Protein AF-A0AAE3ZYB0-F1 (afdb_monomer_lite)

Radius of gyration: 20.38 Å; chains: 1; bounding box: 32×30×81 Å

Structure (mmCIF, N/CA/C/O backbone):
data_AF-A0AAE3ZYB0-F1
#
_entry.id   AF-A0AAE3ZYB0-F1
#
loop_
_atom_site.group_PDB
_atom_site.id
_atom_site.type_symbol
_atom_site.label_atom_id
_atom_site.label_alt_id
_atom_site.label_comp_id
_atom_site.label_asym_id
_atom_site.label_entity_id
_atom_site.label_seq_id
_atom_site.pdbx_PDB_ins_code
_atom_site.Cartn_x
_atom_site.Cartn_y
_atom_site.Cartn_z
_atom_site.occupancy
_atom_site.B_iso_or_equiv
_atom_site.auth_seq_id
_atom_site.auth_comp_id
_atom_site.auth_asym_id
_atom_site.auth_atom_id
_atom_site.pdbx_PDB_model_num
ATOM 1 N N . MET A 1 1 ? -18.846 2.307 -0.207 1.00 56.22 1 MET A N 1
ATOM 2 C CA . MET A 1 1 ? -17.375 2.375 -0.174 1.00 56.22 1 MET A CA 1
ATOM 3 C C . MET A 1 1 ? -16.937 0.960 0.114 1.00 56.22 1 MET A C 1
ATOM 5 O O . MET A 1 1 ? -17.415 0.414 1.103 1.00 56.22 1 MET A O 1
ATOM 9 N N . GLU A 1 2 ? -16.233 0.323 -0.815 1.00 65.38 2 GLU A N 1
ATOM 10 C CA . GLU A 1 2 ? -15.793 -1.059 -0.598 1.00 65.38 2 GLU A CA 1
ATOM 11 C C . GLU A 1 2 ? -14.721 -1.067 0.500 1.00 65.38 2 GLU A C 1
ATOM 13 O O . GLU A 1 2 ? -13.979 -0.089 0.623 1.00 65.38 2 GLU A O 1
ATOM 18 N N . PRO A 1 3 ? -14.661 -2.096 1.356 1.00 72.75 3 PRO A N 1
ATOM 19 C CA . PRO A 1 3 ? -13.639 -2.160 2.389 1.00 72.75 3 PRO A CA 1
ATOM 20 C C . PRO A 1 3 ? -12.247 -2.288 1.756 1.00 72.75 3 PRO A C 1
ATOM 22 O O . PRO A 1 3 ? -12.049 -3.062 0.818 1.00 72.75 3 PRO A O 1
ATOM 25 N N . VAL A 1 4 ? -11.270 -1.553 2.294 1.00 84.19 4 VAL A N 1
ATOM 26 C CA . VAL A 1 4 ? -9.853 -1.785 1.987 1.00 84.19 4 VAL A CA 1
ATOM 27 C C . VAL A 1 4 ? -9.493 -3.145 2.571 1.00 84.19 4 VAL A C 1
ATOM 29 O O . VAL A 1 4 ? -9.581 -3.339 3.780 1.00 84.19 4 VAL A O 1
ATOM 32 N N . THR A 1 5 ? -9.136 -4.103 1.718 1.00 88.19 5 THR A N 1
ATOM 33 C CA . THR A 1 5 ? -8.758 -5.449 2.159 1.00 88.19 5 THR A CA 1
ATOM 34 C C . THR A 1 5 ? -7.278 -5.697 1.920 1.00 88.19 5 THR A C 1
ATOM 36 O O . THR A 1 5 ? -6.720 -5.271 0.907 1.00 88.19 5 THR A O 1
ATOM 39 N N . SER A 1 6 ? -6.667 -6.459 2.825 1.00 86.25 6 SER A N 1
ATOM 40 C CA . SER A 1 6 ? -5.290 -6.947 2.705 1.00 86.25 6 SER A CA 1
ATOM 41 C C . SER A 1 6 ? -5.052 -7.661 1.365 1.00 86.25 6 SER A C 1
ATOM 43 O O . SER A 1 6 ? -4.068 -7.392 0.681 1.00 86.25 6 SER A O 1
ATOM 45 N N . ALA A 1 7 ? -6.017 -8.459 0.897 1.00 85.62 7 ALA A N 1
ATOM 46 C CA . ALA A 1 7 ? -5.934 -9.125 -0.403 1.00 85.62 7 ALA A CA 1
ATOM 47 C C . ALA A 1 7 ? -5.887 -8.144 -1.591 1.00 85.62 7 ALA A C 1
ATOM 49 O O . ALA A 1 7 ? -5.074 -8.327 -2.498 1.00 85.62 7 ALA A O 1
ATOM 50 N N . ALA A 1 8 ? -6.727 -7.102 -1.589 1.00 87.00 8 ALA A N 1
ATOM 51 C CA . ALA A 1 8 ? -6.722 -6.087 -2.644 1.00 87.00 8 ALA A CA 1
ATOM 52 C C . ALA A 1 8 ? -5.419 -5.273 -2.637 1.00 87.00 8 ALA A C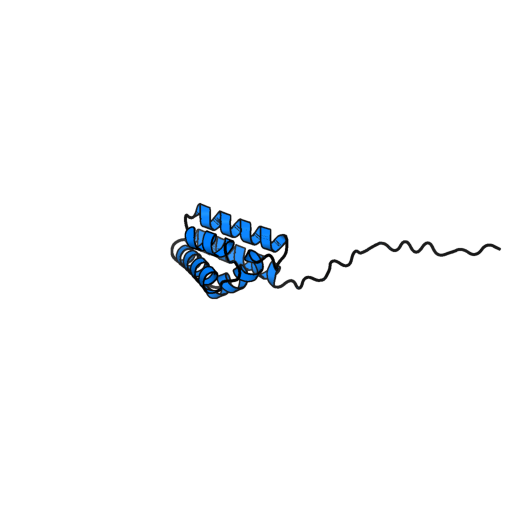 1
ATOM 54 O O . ALA A 1 8 ? -4.826 -5.046 -3.688 1.00 87.00 8 ALA A O 1
ATOM 55 N N . LEU A 1 9 ? -4.930 -4.895 -1.451 1.00 87.94 9 LEU A N 1
ATOM 56 C CA . LEU A 1 9 ? -3.636 -4.228 -1.299 1.00 87.94 9 LEU A CA 1
ATOM 57 C C . LEU A 1 9 ? -2.492 -5.096 -1.823 1.00 87.94 9 LEU A C 1
ATOM 59 O O . LEU A 1 9 ? -1.695 -4.619 -2.625 1.00 87.94 9 LEU A O 1
ATOM 63 N N . ALA A 1 10 ? -2.433 -6.368 -1.433 1.00 89.12 10 ALA A N 1
ATOM 64 C CA . ALA A 1 10 ? -1.375 -7.273 -1.864 1.00 89.12 10 ALA A CA 1
ATOM 65 C C . ALA A 1 10 ? -1.362 -7.464 -3.391 1.00 89.12 10 ALA A C 1
ATOM 67 O O . ALA A 1 10 ? -0.301 -7.382 -4.010 1.00 89.12 10 ALA A O 1
ATOM 68 N N . ALA A 1 11 ? -2.533 -7.657 -4.007 1.00 86.88 11 ALA A N 1
ATOM 69 C CA . ALA A 1 11 ? -2.654 -7.822 -5.455 1.00 86.88 11 ALA A CA 1
ATOM 70 C C . ALA A 1 11 ? -2.157 -6.594 -6.237 1.00 86.88 11 ALA A C 1
ATOM 72 O O . ALA A 1 11 ? -1.521 -6.748 -7.279 1.00 86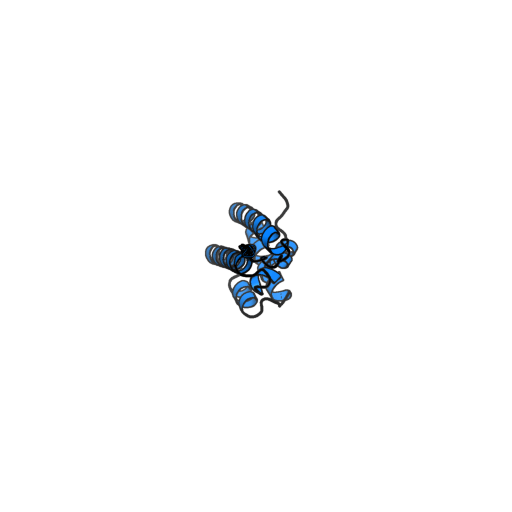.88 11 ALA A O 1
ATOM 73 N N . THR A 1 12 ? -2.400 -5.390 -5.713 1.00 88.88 12 THR A N 1
ATOM 74 C CA . THR A 1 12 ? -1.968 -4.132 -6.334 1.00 88.88 12 THR A CA 1
ATOM 75 C C . THR A 1 12 ? -0.508 -3.803 -6.026 1.00 88.88 12 THR A C 1
ATOM 77 O O . THR A 1 12 ? 0.196 -3.288 -6.886 1.00 88.88 12 THR A O 1
ATOM 80 N N . VAL A 1 13 ? -0.005 -4.123 -4.832 1.00 88.44 13 VAL A N 1
ATOM 81 C CA . VAL A 1 13 ? 1.374 -3.807 -4.425 1.00 88.44 13 VAL A CA 1
ATOM 82 C C . VAL A 1 13 ? 2.409 -4.593 -5.230 1.00 88.44 13 VAL A C 1
ATOM 84 O O . VAL A 1 13 ? 3.390 -3.996 -5.665 1.00 88.44 13 VAL A O 1
ATOM 87 N N . VAL A 1 14 ? 2.194 -5.888 -5.496 1.00 87.69 14 VAL A N 1
ATOM 88 C CA . VAL A 1 14 ? 3.156 -6.728 -6.244 1.00 87.69 14 VAL A CA 1
ATOM 89 C C . VAL A 1 14 ? 3.593 -6.103 -7.586 1.00 87.69 14 VAL A C 1
ATOM 91 O O . VAL A 1 14 ? 4.797 -5.925 -7.794 1.00 87.69 14 VAL A O 1
ATOM 94 N N . PRO A 1 15 ? 2.691 -5.737 -8.520 1.00 85.19 15 PRO A N 1
ATOM 95 C CA . PRO A 1 15 ? 3.092 -5.153 -9.804 1.00 85.19 15 PRO A CA 1
ATOM 96 C C . PRO A 1 15 ? 3.710 -3.750 -9.684 1.00 85.19 15 PRO A C 1
ATOM 98 O O . PRO A 1 15 ? 4.471 -3.342 -10.565 1.00 85.19 15 PRO A O 1
ATOM 101 N N . LEU A 1 16 ? 3.411 -3.009 -8.613 1.00 86.56 16 LEU A N 1
ATOM 102 C CA . LEU A 1 16 ? 3.969 -1.675 -8.375 1.00 86.56 16 LEU A CA 1
ATOM 103 C C . LEU A 1 16 ? 5.386 -1.753 -7.792 1.00 86.56 16 LEU A C 1
ATOM 105 O O . LEU A 1 16 ? 6.298 -1.128 -8.332 1.00 86.56 16 LEU A O 1
ATOM 109 N N . ALA A 1 17 ? 5.580 -2.566 -6.751 1.00 83.75 17 ALA A N 1
ATOM 110 C CA . ALA A 1 17 ? 6.861 -2.748 -6.070 1.00 83.75 17 ALA A CA 1
ATOM 111 C C . ALA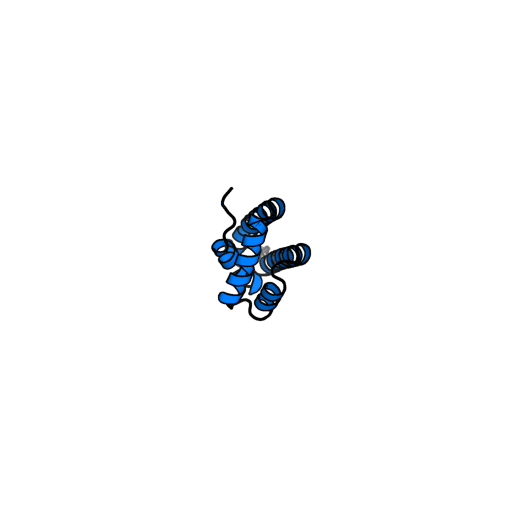 A 1 17 ? 7.897 -3.453 -6.963 1.00 83.75 17 ALA A C 1
ATOM 113 O O . ALA A 1 17 ? 9.083 -3.142 -6.923 1.00 83.75 17 ALA A O 1
ATOM 114 N N . THR A 1 18 ? 7.457 -4.362 -7.840 1.00 84.12 18 THR A N 1
ATOM 115 C CA . THR A 1 18 ? 8.338 -4.999 -8.840 1.00 84.12 18 THR A CA 1
ATOM 116 C C . THR A 1 18 ? 8.644 -4.101 -10.043 1.00 84.12 18 THR A C 1
ATOM 118 O O . THR A 1 18 ? 9.456 -4.467 -10.894 1.00 84.12 18 THR A O 1
ATOM 121 N N . GLY A 1 19 ? 7.990 -2.939 -10.152 1.00 81.94 19 GLY A N 1
ATOM 122 C CA . GLY A 1 19 ? 8.137 -2.018 -11.280 1.00 81.94 19 GLY A CA 1
ATOM 123 C C . GLY A 1 19 ? 7.472 -2.485 -12.582 1.00 81.94 19 GLY A C 1
ATOM 124 O O . GLY A 1 19 ? 7.646 -1.836 -13.614 1.00 81.94 19 GLY A O 1
ATOM 125 N N . ALA A 1 20 ? 6.687 -3.568 -12.564 1.00 85.19 20 ALA A N 1
ATOM 126 C CA . ALA A 1 20 ? 5.991 -4.094 -13.744 1.00 85.19 20 ALA A CA 1
ATOM 127 C C . ALA A 1 20 ? 5.005 -3.077 -14.361 1.00 85.19 20 ALA A C 1
ATOM 129 O O . ALA A 1 20 ? 4.805 -3.033 -15.577 1.00 85.19 20 ALA A O 1
ATOM 130 N N . ALA A 1 21 ? 4.443 -2.200 -13.531 1.00 82.00 21 ALA A N 1
ATOM 131 C CA . ALA A 1 21 ? 3.572 -1.101 -13.943 1.00 82.00 21 ALA A CA 1
ATOM 132 C C . ALA A 1 21 ? 4.320 0.135 -14.510 1.00 82.00 21 ALA A C 1
ATOM 134 O O . ALA A 1 21 ? 3.698 1.135 -14.875 1.00 82.00 21 ALA A O 1
ATOM 135 N N . GLY A 1 22 ? 5.652 0.089 -14.624 1.00 85.75 22 GLY A N 1
ATOM 136 C CA . GLY A 1 22 ? 6.471 1.178 -15.163 1.00 85.75 22 GLY A CA 1
ATOM 137 C C . GLY A 1 22 ? 6.485 2.438 -14.286 1.00 85.75 22 GLY A C 1
ATOM 138 O O . GLY A 1 22 ? 6.131 2.403 -13.111 1.00 85.75 22 GLY A O 1
ATOM 139 N N . ALA A 1 23 ? 6.874 3.577 -14.871 1.00 86.25 23 ALA A N 1
ATOM 140 C CA . ALA A 1 23 ? 6.982 4.864 -14.173 1.00 86.25 23 ALA A CA 1
ATOM 141 C C . ALA A 1 23 ? 5.738 5.289 -13.354 1.00 86.25 23 ALA A C 1
ATOM 143 O O . ALA A 1 23 ? 5.924 5.729 -12.216 1.00 86.25 23 ALA A O 1
ATOM 144 N N . PRO A 1 24 ? 4.486 5.165 -13.853 1.00 84.88 24 PRO A N 1
ATOM 145 C CA . PRO A 1 24 ? 3.316 5.488 -13.034 1.00 84.88 24 PRO A CA 1
ATOM 146 C C . PRO A 1 24 ? 3.172 4.533 -11.845 1.00 84.88 24 PRO A C 1
ATOM 148 O O . PRO A 1 24 ? 2.788 4.964 -10.760 1.00 84.88 24 PRO A O 1
ATOM 151 N N . GLY A 1 25 ? 3.547 3.263 -12.014 1.00 87.06 25 GLY A N 1
ATOM 152 C CA . GLY A 1 25 ? 3.534 2.298 -10.926 1.00 87.06 25 GLY A CA 1
ATOM 153 C C . GLY A 1 25 ? 4.584 2.577 -9.854 1.00 87.06 25 GLY A C 1
ATOM 154 O O . GLY A 1 25 ? 4.277 2.542 -8.666 1.00 87.06 25 GLY A O 1
ATOM 155 N N . THR A 1 26 ? 5.795 2.959 -10.264 1.00 87.00 26 THR A N 1
ATOM 156 C CA . THR A 1 26 ? 6.852 3.398 -9.342 1.00 87.00 26 THR A CA 1
ATOM 157 C C . THR A 1 26 ? 6.430 4.635 -8.547 1.00 87.00 26 THR A C 1
ATOM 159 O O . THR A 1 26 ? 6.684 4.710 -7.348 1.00 87.00 26 THR A O 1
ATOM 162 N N . ALA A 1 27 ? 5.750 5.595 -9.182 1.00 89.19 27 ALA A N 1
ATOM 163 C CA . ALA A 1 27 ? 5.229 6.773 -8.488 1.00 89.19 27 ALA A CA 1
ATOM 164 C C . ALA A 1 27 ? 4.124 6.409 -7.478 1.00 89.19 27 ALA A C 1
ATOM 166 O O . ALA A 1 27 ? 4.113 6.934 -6.365 1.00 89.19 27 ALA A O 1
ATOM 167 N N . ALA A 1 28 ? 3.226 5.487 -7.839 1.00 91.44 28 ALA A N 1
ATOM 168 C CA . ALA A 1 28 ? 2.194 4.991 -6.932 1.00 91.44 28 ALA A CA 1
ATOM 169 C C . ALA A 1 28 ? 2.789 4.225 -5.736 1.00 91.44 28 ALA A C 1
ATOM 171 O O . ALA A 1 28 ? 2.333 4.429 -4.610 1.00 91.44 28 ALA A O 1
ATOM 172 N N . TRP A 1 29 ? 3.828 3.409 -5.963 1.00 91.75 29 TRP A N 1
ATOM 173 C CA . TRP A 1 29 ? 4.589 2.735 -4.906 1.00 91.75 29 TRP A CA 1
ATOM 174 C C . TRP A 1 29 ? 5.246 3.738 -3.953 1.00 91.75 29 TRP A C 1
ATOM 176 O O . TRP A 1 29 ? 5.041 3.659 -2.745 1.00 91.75 29 TRP A O 1
ATOM 186 N N . ALA A 1 30 ? 5.950 4.741 -4.487 1.00 91.81 30 ALA A N 1
ATOM 187 C CA . ALA A 1 30 ? 6.602 5.769 -3.677 1.00 91.81 30 ALA A CA 1
ATOM 188 C C . ALA A 1 30 ? 5.603 6.551 -2.804 1.00 91.81 30 ALA A C 1
ATOM 190 O O . ALA A 1 30 ? 5.876 6.807 -1.633 1.00 91.81 30 ALA A O 1
ATOM 191 N N . ALA A 1 31 ? 4.423 6.879 -3.343 1.00 93.56 31 ALA A N 1
ATOM 192 C CA . ALA A 1 31 ? 3.366 7.537 -2.577 1.00 93.56 31 ALA A CA 1
ATOM 193 C C . ALA A 1 31 ? 2.849 6.664 -1.417 1.00 93.56 31 ALA A C 1
ATOM 195 O O . ALA A 1 31 ? 2.570 7.187 -0.337 1.00 93.56 31 ALA A O 1
ATOM 196 N N . LEU A 1 32 ? 2.740 5.345 -1.621 1.00 93.19 32 LEU A N 1
ATOM 197 C CA . LEU A 1 32 ? 2.355 4.401 -0.570 1.00 93.19 32 LEU A CA 1
ATOM 198 C C . LEU A 1 32 ? 3.440 4.264 0.502 1.00 93.19 32 LEU A C 1
ATOM 200 O O . LEU A 1 32 ? 3.122 4.300 1.688 1.00 93.19 32 LEU A O 1
ATOM 204 N N . ALA A 1 33 ? 4.706 4.162 0.099 1.00 91.00 33 ALA A N 1
ATOM 205 C CA . ALA A 1 33 ? 5.846 4.101 1.011 1.00 91.00 33 ALA A CA 1
ATOM 206 C C . ALA A 1 33 ? 5.942 5.365 1.886 1.00 91.00 33 ALA A C 1
ATOM 208 O O . ALA A 1 33 ? 6.092 5.279 3.104 1.00 91.00 33 ALA A O 1
ATOM 209 N N . GLU A 1 34 ? 5.778 6.549 1.289 1.00 93.06 34 GLU A N 1
ATOM 210 C CA . GLU A 1 34 ? 5.786 7.820 2.020 1.00 93.06 34 GLU A CA 1
ATOM 211 C C . GLU A 1 34 ? 4.604 7.931 2.995 1.00 93.06 34 GLU A C 1
ATOM 213 O O . GLU A 1 34 ? 4.748 8.437 4.112 1.00 93.06 34 GLU A O 1
ATOM 218 N N . PHE A 1 35 ? 3.428 7.452 2.588 1.00 93.75 35 PHE A N 1
ATOM 219 C CA . PHE A 1 35 ? 2.273 7.353 3.471 1.00 93.75 35 PHE A CA 1
ATOM 220 C C . PHE A 1 35 ? 2.552 6.418 4.655 1.00 93.75 35 PHE A C 1
ATOM 222 O O . PHE A 1 35 ? 2.363 6.824 5.801 1.00 93.75 35 PHE A O 1
ATOM 229 N N . ALA A 1 36 ? 3.070 5.215 4.402 1.00 91.12 36 ALA A N 1
ATOM 230 C CA . ALA A 1 36 ? 3.397 4.249 5.447 1.00 91.12 36 ALA A CA 1
ATOM 231 C C . ALA A 1 36 ? 4.418 4.814 6.453 1.00 91.12 36 ALA A C 1
ATOM 233 O O . ALA A 1 36 ? 4.189 4.763 7.664 1.00 91.12 36 ALA A O 1
ATOM 234 N N . ALA A 1 37 ? 5.477 5.462 5.958 1.00 90.81 37 ALA A N 1
ATOM 235 C CA . ALA A 1 37 ? 6.490 6.112 6.787 1.00 90.81 37 ALA A CA 1
ATOM 236 C C . ALA A 1 37 ? 5.916 7.247 7.655 1.00 90.81 37 ALA A C 1
ATOM 238 O O . ALA A 1 37 ? 6.270 7.381 8.824 1.00 90.81 37 ALA A O 1
ATOM 239 N N . ARG A 1 38 ? 4.993 8.057 7.117 1.00 91.38 38 ARG A N 1
ATOM 240 C CA . ARG A 1 38 ? 4.346 9.152 7.864 1.00 91.38 38 ARG A CA 1
ATOM 241 C C . ARG A 1 38 ? 3.450 8.654 8.999 1.00 91.38 38 ARG A C 1
ATOM 243 O O . ARG A 1 38 ? 3.325 9.341 10.010 1.00 91.38 38 ARG A O 1
ATOM 250 N N . HIS A 1 39 ? 2.831 7.491 8.820 1.00 87.88 39 HIS A N 1
ATOM 251 C CA . HIS A 1 39 ? 1.970 6.859 9.820 1.00 87.88 39 HIS A CA 1
ATOM 252 C C . HIS A 1 39 ? 2.720 5.877 10.735 1.00 87.88 39 HIS A C 1
ATOM 254 O O . HIS A 1 39 ? 2.072 5.216 11.551 1.00 87.88 39 HIS A O 1
ATOM 260 N N . ASP A 1 40 ? 4.053 5.787 10.609 1.00 88.31 40 ASP A N 1
ATOM 261 C CA . ASP A 1 40 ? 4.916 4.856 11.350 1.00 88.31 40 ASP A CA 1
ATOM 262 C C . ASP A 1 40 ? 4.365 3.416 11.315 1.00 88.31 40 ASP A C 1
ATOM 264 O O . ASP A 1 40 ? 4.278 2.717 12.327 1.00 88.31 40 ASP A O 1
ATOM 268 N N . VAL A 1 41 ? 3.885 2.993 10.138 1.00 86.50 41 VAL A N 1
ATOM 269 C CA . VAL A 1 41 ? 3.268 1.680 9.930 1.00 86.50 41 VAL A CA 1
ATOM 270 C C . VAL A 1 41 ? 4.099 0.853 8.972 1.00 86.50 41 VAL A C 1
ATOM 272 O O . VAL A 1 41 ? 4.543 1.341 7.936 1.00 86.50 41 VAL A O 1
ATOM 275 N N . GLY A 1 42 ? 4.265 -0.424 9.305 1.00 80.12 42 GLY A N 1
ATOM 276 C CA . GLY A 1 42 ? 4.812 -1.387 8.366 1.00 80.12 42 GLY A CA 1
ATOM 277 C C . GLY A 1 42 ? 6.236 -1.064 7.918 1.00 80.12 42 GLY A C 1
ATOM 278 O O . GLY A 1 42 ? 6.582 -1.427 6.810 1.00 80.12 42 GLY A O 1
ATOM 279 N N . GLY A 1 43 ? 7.033 -0.326 8.702 1.00 85.19 43 GLY A N 1
ATOM 280 C CA . GLY A 1 43 ? 8.409 0.044 8.346 1.00 85.19 43 GLY A CA 1
ATOM 281 C C . GLY A 1 43 ? 9.295 -1.160 7.995 1.00 85.19 43 GLY A C 1
ATOM 282 O O . GLY A 1 43 ? 9.807 -1.210 6.879 1.00 85.19 43 GLY A O 1
ATOM 283 N N . PRO A 1 44 ? 9.438 -2.169 8.880 1.00 88.06 44 PRO A N 1
ATOM 284 C CA . PRO A 1 44 ? 10.225 -3.355 8.553 1.00 88.06 44 PRO A CA 1
ATOM 285 C C . PRO A 1 44 ? 9.587 -4.194 7.438 1.00 88.06 44 PRO A C 1
ATOM 287 O O . PRO A 1 44 ? 10.303 -4.830 6.671 1.00 88.06 44 PRO A O 1
ATOM 290 N N . GLU A 1 45 ? 8.259 -4.197 7.318 1.00 87.69 45 GLU A N 1
ATOM 291 C CA . GLU A 1 45 ? 7.550 -4.862 6.225 1.00 87.69 45 GLU A CA 1
ATOM 292 C C . GLU A 1 45 ? 7.768 -4.151 4.880 1.00 87.69 45 GLU A C 1
ATOM 294 O O . GLU A 1 45 ? 7.930 -4.821 3.864 1.00 87.69 45 GLU A O 1
ATOM 299 N N . LEU A 1 46 ? 7.833 -2.818 4.869 1.00 87.62 46 LEU A N 1
ATOM 300 C CA . LEU A 1 46 ? 8.125 -1.990 3.702 1.00 87.62 46 LEU A CA 1
ATOM 301 C C . LEU A 1 46 ? 9.561 -2.226 3.231 1.00 87.62 46 LEU A C 1
ATOM 303 O O . LEU A 1 46 ? 9.757 -2.548 2.063 1.00 87.62 46 LEU A O 1
ATOM 307 N N . ASP A 1 47 ? 10.535 -2.176 4.148 1.00 88.44 47 ASP A N 1
ATOM 308 C CA . ASP A 1 47 ? 11.932 -2.525 3.854 1.00 88.44 47 ASP A CA 1
ATOM 309 C C . ASP A 1 47 ? 12.040 -3.958 3.303 1.00 88.44 47 ASP A C 1
ATOM 311 O O . ASP A 1 47 ? 12.783 -4.227 2.358 1.00 88.44 47 ASP A O 1
ATOM 315 N N . ALA A 1 48 ? 11.267 -4.896 3.861 1.00 87.06 48 ALA A N 1
ATOM 316 C CA . ALA A 1 48 ? 11.248 -6.276 3.395 1.00 87.06 48 ALA A CA 1
ATOM 317 C C . ALA A 1 48 ? 10.662 -6.400 1.974 1.00 87.06 48 ALA A C 1
ATOM 319 O O . ALA A 1 48 ? 11.166 -7.205 1.181 1.00 87.06 48 ALA A O 1
ATOM 320 N N . VAL A 1 49 ? 9.626 -5.623 1.640 1.00 87.44 49 VAL A N 1
ATOM 321 C CA . VAL A 1 49 ? 9.069 -5.562 0.280 1.00 87.44 49 VAL A CA 1
ATOM 322 C C . VAL A 1 49 ? 10.054 -4.902 -0.685 1.00 87.44 49 VAL A C 1
ATOM 324 O O . VAL A 1 49 ? 10.230 -5.431 -1.773 1.00 87.44 49 VAL A O 1
ATOM 327 N N . ASP A 1 50 ? 10.754 -3.830 -0.311 1.00 88.06 50 ASP A N 1
ATOM 328 C CA . ASP A 1 50 ? 11.777 -3.228 -1.182 1.00 88.06 50 ASP A CA 1
ATOM 329 C C . ASP A 1 50 ? 12.969 -4.182 -1.426 1.00 88.06 50 ASP A C 1
ATOM 331 O O . ASP A 1 50 ? 13.509 -4.233 -2.533 1.00 88.06 50 ASP A O 1
ATOM 335 N N . ASP A 1 51 ? 13.348 -4.993 -0.430 1.00 89.12 51 ASP A N 1
ATOM 336 C CA . ASP A 1 51 ? 14.409 -6.006 -0.550 1.00 89.12 51 ASP A CA 1
ATOM 337 C C . ASP A 1 51 ? 13.997 -7.198 -1.440 1.00 89.12 51 ASP A C 1
ATOM 339 O O . ASP A 1 51 ? 14.804 -7.716 -2.216 1.00 89.12 51 ASP A O 1
ATOM 343 N N . ALA A 1 52 ? 12.731 -7.626 -1.365 1.00 88.19 52 ALA A N 1
ATOM 344 C CA . ALA A 1 52 ? 12.191 -8.702 -2.198 1.00 88.19 52 ALA A CA 1
ATOM 345 C C . ALA A 1 52 ? 10.729 -8.431 -2.615 1.00 88.19 52 ALA A C 1
ATOM 347 O O . ALA A 1 52 ? 9.803 -9.046 -2.074 1.00 88.19 52 ALA A O 1
ATOM 348 N N . PRO A 1 53 ? 10.498 -7.586 -3.638 1.00 81.75 53 PRO A N 1
ATOM 349 C CA . PRO A 1 53 ? 9.153 -7.112 -4.000 1.00 81.75 53 PRO A CA 1
ATOM 350 C C . PRO A 1 53 ? 8.252 -8.189 -4.615 1.00 81.75 53 PRO A C 1
ATOM 352 O O . PRO A 1 53 ? 7.046 -7.998 -4.755 1.00 81.75 53 PRO A O 1
ATOM 355 N N . GLY A 1 54 ? 8.832 -9.333 -4.986 1.00 82.31 54 GLY A N 1
ATOM 356 C CA . GLY A 1 54 ? 8.113 -10.509 -5.474 1.00 82.31 54 GLY A CA 1
ATOM 357 C C . GLY A 1 54 ? 7.793 -11.554 -4.401 1.00 82.31 54 GLY A C 1
ATOM 358 O O . GLY A 1 54 ? 7.236 -12.593 -4.749 1.00 82.31 54 GLY A O 1
ATOM 359 N N . ASP A 1 55 ? 8.163 -11.335 -3.134 1.00 90.25 55 ASP A N 1
ATOM 360 C CA . ASP A 1 55 ? 7.872 -12.276 -2.049 1.00 90.25 55 ASP A CA 1
ATOM 361 C C . ASP A 1 55 ? 6.433 -12.065 -1.531 1.00 90.25 55 ASP A C 1
ATOM 363 O O . ASP A 1 55 ? 6.147 -11.057 -0.873 1.00 90.25 55 ASP A O 1
ATOM 367 N N . PRO A 1 56 ? 5.507 -13.008 -1.791 1.00 86.00 56 PRO A N 1
ATOM 368 C CA . PRO A 1 56 ? 4.105 -12.842 -1.427 1.00 86.00 56 PRO A CA 1
ATOM 369 C C . PRO A 1 56 ? 3.893 -12.775 0.088 1.00 86.00 56 PRO A C 1
ATOM 371 O O . PRO A 1 56 ? 2.928 -12.155 0.528 1.00 86.00 56 PRO A O 1
ATOM 374 N N . ALA A 1 57 ? 4.772 -13.378 0.897 1.00 89.62 57 ALA A N 1
ATOM 375 C CA . ALA A 1 57 ? 4.644 -13.337 2.350 1.00 89.62 57 ALA A CA 1
ATOM 376 C C . ALA A 1 57 ? 4.976 -11.944 2.898 1.00 89.62 57 ALA A C 1
ATOM 378 O O . ALA A 1 57 ? 4.279 -11.445 3.782 1.00 89.62 57 ALA A O 1
ATOM 379 N N . ARG A 1 58 ? 6.006 -11.294 2.340 1.00 91.50 58 ARG A N 1
ATOM 380 C CA . ARG A 1 58 ? 6.401 -9.930 2.723 1.00 91.50 58 ARG A CA 1
ATOM 381 C C . ARG A 1 58 ? 5.348 -8.911 2.298 1.00 91.50 58 ARG A C 1
ATOM 383 O O . ARG A 1 58 ? 4.950 -8.068 3.097 1.00 91.50 58 ARG A O 1
ATOM 390 N N . VAL A 1 59 ? 4.834 -9.050 1.074 1.00 90.19 59 VAL A N 1
ATOM 391 C CA . VAL A 1 59 ? 3.758 -8.187 0.572 1.00 90.19 59 VAL A CA 1
ATOM 392 C C . VAL A 1 59 ? 2.471 -8.366 1.381 1.00 90.19 59 VAL A C 1
ATOM 394 O O . VAL A 1 59 ? 1.827 -7.373 1.711 1.00 90.19 59 VAL A O 1
ATOM 397 N N . ALA A 1 60 ? 2.113 -9.599 1.756 1.00 90.12 60 ALA A N 1
ATOM 398 C CA . ALA A 1 60 ? 0.957 -9.850 2.615 1.00 90.12 60 ALA A CA 1
ATOM 399 C C . ALA A 1 60 ? 1.114 -9.197 3.998 1.00 90.12 60 ALA A C 1
ATOM 401 O O . ALA A 1 60 ? 0.195 -8.523 4.452 1.00 90.12 60 ALA A O 1
ATOM 402 N N . ALA A 1 61 ? 2.288 -9.314 4.629 1.00 91.38 61 ALA A N 1
ATOM 403 C CA . ALA A 1 61 ? 2.552 -8.684 5.923 1.00 91.38 61 ALA A CA 1
ATOM 404 C C . ALA A 1 61 ? 2.423 -7.150 5.864 1.00 91.38 61 ALA A C 1
ATOM 406 O O . ALA A 1 61 ? 1.797 -6.543 6.735 1.00 91.38 61 ALA A O 1
ATOM 407 N N . PHE A 1 62 ? 2.948 -6.523 4.806 1.00 93.50 62 PHE A N 1
ATOM 408 C CA . PHE A 1 62 ? 2.794 -5.084 4.593 1.00 93.50 62 PHE A CA 1
ATOM 409 C C . PHE A 1 62 ? 1.323 -4.688 4.365 1.00 93.50 62 PHE A C 1
ATOM 411 O O . PHE A 1 62 ? 0.831 -3.724 4.955 1.00 93.50 62 PHE A O 1
ATOM 418 N N . ALA A 1 63 ? 0.589 -5.464 3.562 1.00 93.06 63 ALA A N 1
ATOM 419 C CA . ALA A 1 63 ? -0.832 -5.244 3.311 1.00 93.06 63 ALA A CA 1
ATOM 420 C C . ALA A 1 63 ? -1.694 -5.394 4.579 1.00 93.06 63 ALA A C 1
ATOM 422 O O . ALA A 1 63 ? -2.620 -4.604 4.791 1.00 93.06 63 ALA A O 1
ATOM 423 N N . ASP A 1 64 ? -1.380 -6.357 5.447 1.00 93.06 64 ASP A N 1
ATOM 424 C CA . ASP A 1 64 ? -2.046 -6.526 6.741 1.00 93.06 64 ASP A CA 1
ATOM 425 C C . ASP A 1 64 ? -1.770 -5.340 7.675 1.00 93.06 64 ASP A C 1
ATOM 427 O O . ASP A 1 64 ? -2.700 -4.831 8.304 1.00 93.06 64 ASP A O 1
ATOM 431 N N . ALA A 1 65 ? -0.534 -4.827 7.715 1.00 93.25 65 ALA A N 1
ATOM 432 C CA . ALA A 1 65 ? -0.192 -3.648 8.512 1.00 93.25 65 ALA A CA 1
ATOM 433 C C . ALA A 1 65 ? -0.972 -2.395 8.063 1.00 93.25 65 ALA A C 1
ATOM 435 O O . ALA A 1 65 ? -1.510 -1.657 8.894 1.00 93.25 65 ALA A O 1
ATOM 436 N N . LEU A 1 66 ? -1.094 -2.183 6.749 1.00 93.12 66 LEU A N 1
ATOM 437 C CA . LEU A 1 66 ? -1.889 -1.094 6.172 1.00 93.12 66 LEU A CA 1
ATOM 438 C C . LEU A 1 66 ? -3.391 -1.262 6.439 1.00 93.12 66 LEU A C 1
ATOM 440 O O . LEU A 1 66 ? -4.074 -0.284 6.743 1.00 93.12 66 LEU A O 1
ATOM 444 N N . THR A 1 67 ? -3.904 -2.493 6.373 1.00 92.75 67 THR A N 1
ATOM 445 C CA . THR A 1 67 ? -5.313 -2.789 6.680 1.00 92.75 67 THR A CA 1
ATOM 446 C C . THR A 1 67 ? -5.615 -2.517 8.154 1.00 92.75 67 THR A C 1
ATOM 448 O O . THR A 1 67 ? -6.579 -1.824 8.467 1.00 92.75 67 THR A O 1
ATOM 451 N N . ALA A 1 68 ? -4.738 -2.952 9.062 1.00 92.56 68 ALA A N 1
ATOM 452 C CA . ALA A 1 68 ? -4.864 -2.660 10.488 1.00 92.56 68 ALA A CA 1
ATOM 453 C C . ALA A 1 68 ? -4.800 -1.150 10.786 1.00 92.56 68 ALA A C 1
ATOM 455 O O . ALA A 1 68 ? -5.459 -0.674 11.714 1.00 92.56 68 ALA A O 1
ATOM 456 N N . LEU A 1 69 ? -4.032 -0.377 10.003 1.00 92.00 69 LEU A N 1
ATOM 457 C CA . LEU A 1 69 ? -4.060 1.084 10.067 1.00 92.00 69 LEU A CA 1
ATOM 458 C C . LEU A 1 69 ? -5.405 1.653 9.588 1.00 92.00 69 LEU A C 1
ATOM 460 O O . LEU A 1 69 ? -5.948 2.527 10.258 1.00 92.00 69 LEU A O 1
ATOM 464 N N . ALA A 1 70 ? -5.955 1.159 8.480 1.00 91.94 70 ALA A N 1
ATOM 465 C CA . ALA A 1 70 ? -7.262 1.593 7.988 1.00 91.94 70 ALA A CA 1
ATOM 466 C C . ALA A 1 70 ? -8.389 1.318 9.003 1.00 91.94 70 ALA A C 1
ATOM 468 O O . ALA A 1 70 ? -9.275 2.150 9.184 1.00 91.94 70 ALA A O 1
ATOM 469 N N . ASP A 1 71 ? -8.335 0.191 9.715 1.00 91.62 71 ASP A N 1
ATOM 470 C CA . ASP A 1 71 ? -9.342 -0.153 10.726 1.00 91.62 71 ASP A CA 1
ATOM 4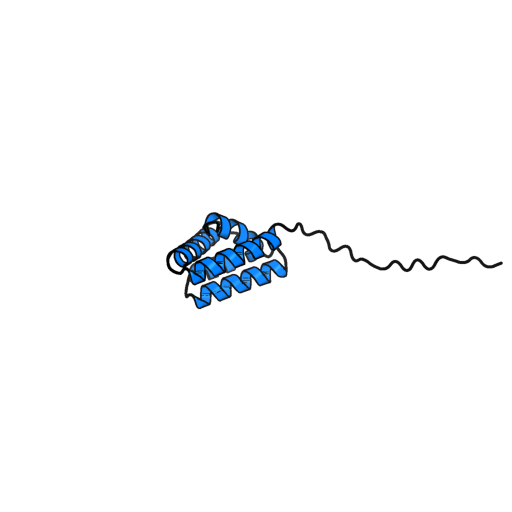71 C C . ASP A 1 71 ? -9.322 0.787 11.943 1.00 91.62 71 ASP A C 1
ATOM 473 O O . ASP A 1 71 ? -10.363 1.041 12.555 1.00 91.62 71 ASP A O 1
ATOM 477 N N . ARG A 1 72 ? -8.146 1.314 12.313 1.00 92.44 72 ARG A N 1
ATOM 478 C CA . ARG A 1 72 ? -7.983 2.213 13.473 1.00 92.44 72 ARG A CA 1
ATOM 479 C C . ARG A 1 72 ? -8.074 3.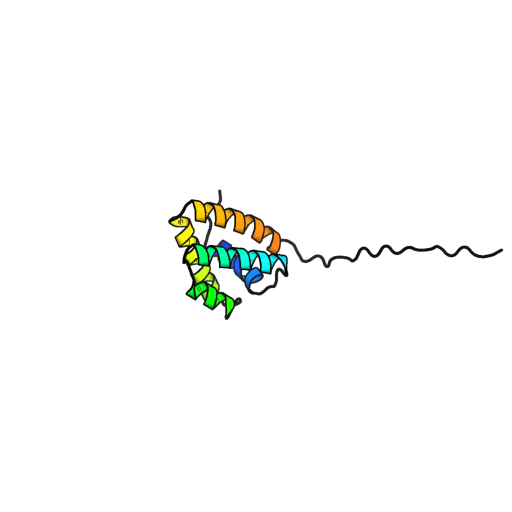700 13.125 1.00 92.44 72 ARG A C 1
ATOM 481 O O . ARG A 1 72 ? -8.326 4.500 14.025 1.00 92.44 72 ARG A O 1
ATOM 488 N N . ASP A 1 73 ? -7.846 4.071 11.867 1.00 92.94 73 ASP A N 1
ATOM 489 C CA . ASP A 1 73 ? -7.775 5.458 11.409 1.00 92.94 73 ASP A CA 1
ATOM 490 C C . ASP A 1 73 ? -8.646 5.666 10.148 1.00 92.94 73 ASP A C 1
ATOM 492 O O . ASP A 1 73 ? -8.293 5.215 9.054 1.00 92.94 73 ASP A O 1
ATOM 496 N N . PRO A 1 74 ? -9.788 6.371 10.269 1.00 89.12 74 PRO A N 1
ATOM 497 C CA . PRO A 1 74 ? -10.700 6.583 9.150 1.00 89.12 74 PRO A CA 1
ATOM 498 C C . PRO A 1 74 ? -10.130 7.512 8.065 1.00 89.12 74 PRO A C 1
ATOM 500 O O . PRO A 1 74 ? -10.552 7.416 6.910 1.00 89.12 74 PRO A O 1
ATOM 503 N N . GLU A 1 75 ? -9.188 8.401 8.400 1.00 91.75 75 GLU A N 1
ATOM 504 C CA . GLU A 1 75 ? -8.501 9.237 7.409 1.00 91.75 75 GLU A CA 1
ATOM 505 C C . GLU A 1 75 ? -7.541 8.379 6.582 1.00 91.75 75 GLU A C 1
ATOM 507 O O . GLU A 1 75 ? -7.555 8.443 5.349 1.00 91.75 75 GLU A O 1
ATOM 512 N N . ALA A 1 76 ? -6.797 7.494 7.251 1.00 91.44 76 ALA A N 1
ATOM 513 C CA . ALA A 1 76 ? -5.958 6.506 6.586 1.00 91.44 76 ALA A CA 1
ATOM 514 C C . ALA A 1 76 ? -6.779 5.565 5.691 1.00 91.44 76 ALA A C 1
ATOM 516 O O . ALA A 1 76 ? -6.390 5.306 4.552 1.00 91.44 76 ALA A O 1
ATOM 517 N N . ALA A 1 77 ? -7.942 5.101 6.158 1.00 91.88 77 ALA A N 1
ATOM 518 C CA . ALA A 1 77 ? -8.842 4.268 5.363 1.00 91.88 77 ALA A CA 1
ATOM 519 C C . ALA A 1 77 ? -9.326 4.980 4.092 1.00 91.88 77 ALA A C 1
ATOM 521 O O . ALA A 1 77 ? -9.298 4.405 3.001 1.00 91.88 77 ALA A O 1
ATOM 522 N N . ALA A 1 78 ? -9.741 6.246 4.214 1.00 92.69 78 ALA A N 1
ATOM 523 C CA . ALA A 1 78 ? -10.183 7.044 3.075 1.00 92.69 78 ALA A CA 1
ATOM 524 C C . ALA A 1 78 ? -9.043 7.281 2.071 1.00 92.69 78 ALA A C 1
ATOM 526 O O . ALA A 1 78 ? -9.257 7.198 0.856 1.00 92.69 78 ALA A O 1
ATOM 527 N N . TRP A 1 79 ? -7.830 7.538 2.570 1.00 94.50 79 TRP A N 1
ATOM 528 C CA . TRP A 1 79 ? -6.643 7.694 1.737 1.00 94.50 79 TRP A CA 1
ATOM 529 C C . TRP A 1 79 ? -6.294 6.393 1.002 1.00 94.50 79 TRP A C 1
ATOM 531 O O . TRP A 1 79 ? -6.160 6.415 -0.221 1.00 94.50 79 TRP A O 1
ATOM 541 N N . LEU A 1 80 ? -6.242 5.256 1.707 1.00 93.38 80 LEU A N 1
ATOM 542 C CA . LEU A 1 80 ? -5.925 3.944 1.131 1.00 93.38 80 LEU A CA 1
ATOM 543 C C . LEU A 1 80 ? -6.957 3.507 0.090 1.00 93.38 80 LEU A C 1
ATOM 545 O O . LEU A 1 80 ? -6.584 2.996 -0.963 1.00 93.38 80 LEU A O 1
ATOM 549 N N . HIS A 1 81 ? -8.244 3.765 0.331 1.00 91.88 81 HIS A N 1
ATOM 550 C CA . HIS A 1 81 ? -9.293 3.495 -0.651 1.00 91.88 81 HIS A CA 1
ATOM 551 C C . HIS A 1 81 ? -9.093 4.313 -1.935 1.00 91.88 81 HIS A C 1
ATOM 553 O O . HIS A 1 81 ? -9.243 3.796 -3.047 1.00 91.88 81 HIS A O 1
ATOM 559 N N . ARG A 1 82 ? -8.776 5.608 -1.802 1.00 92.62 82 ARG A N 1
ATOM 560 C CA . ARG A 1 82 ? -8.511 6.472 -2.958 1.00 92.62 82 ARG A CA 1
ATOM 561 C C . ARG A 1 82 ? -7.260 6.018 -3.705 1.00 92.62 82 ARG A C 1
ATOM 563 O O . ARG A 1 82 ? -7.316 5.883 -4.923 1.00 92.62 82 ARG A O 1
ATOM 570 N N . TRP A 1 83 ? -6.177 5.755 -2.979 1.00 93.75 83 TRP A N 1
ATOM 571 C CA . TRP A 1 83 ? -4.930 5.267 -3.552 1.00 93.75 83 TRP A CA 1
ATOM 572 C C . TRP A 1 83 ? -5.150 3.957 -4.315 1.00 93.75 83 TRP A C 1
ATOM 574 O O . TRP A 1 83 ? -4.756 3.874 -5.472 1.00 93.75 83 TRP A O 1
ATOM 584 N N . LEU A 1 84 ? -5.869 2.988 -3.735 1.00 91.00 84 LEU A N 1
ATOM 585 C CA . LEU A 1 84 ? -6.214 1.726 -4.399 1.00 91.00 84 LEU A CA 1
ATOM 586 C C . LEU A 1 84 ? -6.996 1.950 -5.692 1.00 91.00 84 LEU A C 1
ATOM 588 O O . LEU A 1 84 ? -6.680 1.337 -6.701 1.00 91.00 84 LEU A O 1
ATOM 592 N N . SER A 1 85 ? -7.982 2.850 -5.680 1.00 89.44 85 SER A N 1
ATOM 593 C CA . SER A 1 85 ? -8.785 3.154 -6.873 1.00 89.44 85 SER A CA 1
ATOM 594 C C . SER A 1 85 ? -7.955 3.767 -8.006 1.00 89.44 85 SER A C 1
ATOM 596 O O . SER A 1 85 ? -8.262 3.564 -9.179 1.00 89.44 85 SER A O 1
ATOM 598 N N . ASP A 1 86 ? -6.931 4.554 -7.672 1.00 88.94 86 ASP A N 1
ATOM 599 C CA . ASP A 1 86 ? -6.035 5.158 -8.657 1.00 88.94 86 ASP A CA 1
ATOM 600 C C . ASP A 1 86 ? -4.952 4.164 -9.115 1.00 88.94 86 ASP A C 1
ATOM 602 O O . ASP A 1 86 ? -4.633 4.113 -10.302 1.00 88.94 86 ASP A O 1
ATOM 606 N N . ALA A 1 87 ? -4.439 3.334 -8.204 1.00 86.94 87 ALA A N 1
ATOM 607 C CA . ALA A 1 87 ? -3.441 2.303 -8.470 1.00 86.94 87 ALA A CA 1
ATOM 608 C C . ALA A 1 87 ? -3.993 1.134 -9.300 1.00 86.94 87 ALA A C 1
ATOM 610 O O . ALA A 1 87 ? -3.313 0.658 -10.206 1.00 86.94 87 ALA A O 1
ATOM 611 N N . ASP A 1 88 ? -5.236 0.721 -9.051 1.00 84.88 88 ASP A N 1
ATOM 612 C CA . ASP A 1 88 ? -5.939 -0.296 -9.837 1.00 84.88 88 ASP A CA 1
ATOM 613 C C . ASP A 1 88 ? -5.989 0.096 -11.318 1.00 84.88 88 ASP A C 1
ATOM 615 O O . ASP A 1 88 ? -5.601 -0.689 -12.172 1.00 84.88 88 ASP A O 1
ATOM 619 N N . ARG A 1 89 ? -6.281 1.368 -11.633 1.00 84.75 89 ARG A N 1
ATOM 620 C CA . ARG A 1 89 ? -6.234 1.869 -13.019 1.00 84.75 89 ARG A CA 1
ATOM 621 C C . ARG A 1 89 ? -4.843 1.809 -13.645 1.00 84.75 89 ARG A C 1
ATOM 623 O O . ARG A 1 89 ? -4.739 1.746 -14.862 1.00 84.75 89 ARG A O 1
ATOM 630 N N . ILE A 1 90 ? -3.775 1.885 -12.855 1.00 83.38 90 ILE A N 1
ATOM 631 C CA . ILE A 1 90 ? -2.399 1.799 -13.368 1.00 83.38 90 ILE A CA 1
ATOM 632 C C . ILE A 1 90 ? -2.052 0.345 -13.707 1.00 83.38 90 ILE A C 1
ATOM 634 O O . ILE A 1 90 ? -1.364 0.099 -14.695 1.00 83.38 90 ILE A O 1
ATOM 638 N N . VAL A 1 91 ? -2.526 -0.604 -12.896 1.00 79.38 91 VAL A N 1
ATOM 639 C CA . VAL A 1 91 ? -2.284 -2.043 -13.072 1.00 79.38 91 VAL A CA 1
ATOM 640 C C . VAL A 1 91 ? -3.220 -2.656 -14.125 1.00 79.38 91 VAL A C 1
ATOM 642 O O . VAL A 1 91 ? -2.792 -3.536 -14.868 1.00 79.38 91 VAL A O 1
ATOM 645 N N . ASP A 1 92 ? -4.465 -2.180 -14.215 1.00 71.06 92 ASP A N 1
ATOM 646 C CA . ASP A 1 92 ? -5.483 -2.633 -15.173 1.00 71.06 92 ASP A CA 1
ATOM 647 C C . ASP A 1 92 ? -5.182 -2.184 -16.607 1.00 71.06 92 ASP A C 1
ATOM 649 O O . ASP A 1 92 ? -5.484 -2.911 -17.552 1.00 71.06 92 ASP A O 1
ATOM 653 N N . VAL A 1 93 ? -4.535 -1.025 -16.796 1.00 53.44 93 VAL A N 1
ATOM 654 C CA . VAL A 1 93 ? -4.144 -0.563 -18.132 1.00 53.44 93 VAL A CA 1
ATOM 655 C C . VAL A 1 93 ? -3.125 -1.548 -18.716 1.00 53.44 93 VAL A C 1
ATOM 657 O O . VAL A 1 93 ? -1.976 -1.590 -18.265 1.00 53.44 93 VAL A O 1
ATOM 660 N N . PRO A 1 94 ? -3.484 -2.310 -19.770 1.00 46.97 94 PRO A N 1
ATOM 661 C CA . PRO A 1 94 ? -2.491 -3.048 -20.523 1.00 46.97 94 PRO A CA 1
ATOM 662 C C . PRO A 1 94 ? -1.531 -2.001 -21.071 1.00 46.97 94 PRO A C 1
ATOM 664 O O . PRO A 1 94 ? -1.989 -1.008 -21.644 1.00 46.97 94 PRO A O 1
ATOM 667 N N . HIS A 1 95 ? -0.220 -2.205 -20.916 1.00 44.50 95 HIS A N 1
ATOM 668 C CA . HIS A 1 95 ? 0.784 -1.442 -21.656 1.00 44.50 95 HIS A CA 1
ATOM 669 C C . HIS A 1 95 ? 0.513 -1.630 -23.152 1.00 44.50 95 HIS A C 1
ATOM 671 O O . HIS A 1 95 ? 1.092 -2.498 -23.804 1.00 44.50 95 HIS A O 1
ATOM 677 N N . LEU A 1 96 ? -0.397 -0.835 -23.715 1.00 41.25 96 LEU A N 1
ATOM 678 C CA . LEU A 1 96 ? -0.423 -0.574 -25.133 1.00 41.25 96 LEU A CA 1
ATOM 679 C C . LEU A 1 96 ? 0.931 0.083 -25.387 1.00 41.25 96 LEU A C 1
ATOM 681 O O . LEU A 1 96 ? 1.196 1.142 -24.803 1.00 41.25 96 LEU A O 1
ATOM 685 N N . PRO A 1 97 ? 1.825 -0.547 -26.174 1.00 42.41 97 PRO A N 1
ATOM 686 C CA . PRO A 1 97 ? 3.053 0.114 -26.558 1.00 42.41 97 PRO A CA 1
ATOM 687 C C . PRO A 1 97 ? 2.623 1.442 -27.149 1.00 42.41 97 PRO A C 1
ATOM 689 O O . PRO A 1 97 ? 1.726 1.481 -27.993 1.00 42.41 97 PRO A O 1
ATOM 692 N N . GLN A 1 98 ? 3.192 2.523 -26.630 1.00 45.78 98 GLN A N 1
ATOM 693 C CA . GLN A 1 98 ? 2.890 3.856 -27.108 1.00 45.78 98 GLN A CA 1
ATOM 694 C C . GLN A 1 98 ? 3.305 3.851 -28.571 1.00 45.78 98 GLN A C 1
ATOM 696 O O . GLN A 1 98 ? 4.493 3.913 -28.889 1.00 45.78 98 GLN A O 1
ATOM 701 N N . THR A 1 99 ? 2.336 3.645 -29.463 1.00 44.84 99 THR A N 1
ATOM 702 C CA . THR A 1 99 ? 2.526 3.823 -30.887 1.00 44.84 99 THR A CA 1
ATOM 703 C C . THR A 1 99 ? 2.921 5.270 -31.006 1.00 44.84 99 THR A C 1
ATOM 705 O O . THR A 1 99 ? 2.096 6.168 -30.846 1.00 44.84 99 THR A O 1
ATOM 708 N N . VAL A 1 100 ? 4.223 5.465 -31.187 1.00 47.44 100 VAL A N 1
ATOM 709 C CA . VAL A 1 100 ? 4.818 6.665 -31.728 1.00 47.44 100 VAL A CA 1
ATOM 710 C C . VAL A 1 100 ? 3.959 7.014 -32.932 1.00 47.44 100 VAL A C 1
ATOM 712 O O . VAL A 1 100 ? 4.047 6.377 -33.980 1.00 47.44 100 VAL A O 1
ATOM 715 N N . THR A 1 101 ? 3.062 7.978 -32.755 1.00 47.44 101 THR A N 1
ATOM 716 C CA . THR A 1 101 ? 2.424 8.665 -33.867 1.00 47.44 101 THR A CA 1
ATOM 717 C C . THR A 1 101 ? 3.516 9.536 -34.462 1.00 47.44 101 THR A C 1
ATOM 719 O O . THR A 1 101 ? 3.594 10.734 -34.205 1.00 47.44 101 THR A O 1
ATOM 722 N N . ASP A 1 102 ? 4.430 8.893 -35.183 1.00 44.94 102 ASP A N 1
ATOM 723 C CA . ASP A 1 102 ? 5.280 9.559 -36.147 1.00 44.94 102 ASP A CA 1
ATOM 724 C C . ASP A 1 102 ? 4.321 10.159 -37.180 1.00 44.94 102 ASP A C 1
ATOM 726 O O . ASP A 1 102 ? 3.534 9.417 -37.787 1.00 44.94 102 ASP A O 1
ATOM 730 N N . PRO A 1 103 ? 4.281 11.486 -37.371 1.00 54.91 103 PRO A N 1
ATOM 731 C CA . PRO A 1 103 ? 3.663 12.005 -38.564 1.00 54.91 103 PRO A CA 1
ATOM 732 C C . PRO A 1 103 ? 4.568 11.594 -39.723 1.00 54.91 103 PRO A C 1
ATOM 734 O O . PRO A 1 103 ? 5.507 12.311 -40.067 1.00 54.91 103 PRO A O 1
ATOM 737 N N . VAL A 1 104 ? 4.242 10.471 -40.370 1.00 57.47 104 VAL A N 1
ATOM 738 C CA . VAL A 1 104 ? 4.671 10.211 -41.743 1.00 57.47 104 VAL A CA 1
ATOM 739 C C . VAL A 1 104 ? 4.105 11.355 -42.582 1.00 57.47 104 VAL A C 1
ATOM 741 O O . VAL A 1 104 ? 2.991 11.303 -43.105 1.00 57.47 104 VAL A O 1
ATOM 744 N N . SER A 1 105 ? 4.884 12.431 -42.691 1.00 49.50 105 SER A N 1
ATOM 745 C CA . SER A 1 105 ? 4.788 13.399 -43.771 1.00 49.50 105 SER A CA 1
ATOM 746 C C . SER A 1 105 ? 5.185 12.661 -45.039 1.00 49.50 105 SER A C 1
ATOM 748 O O . SER A 1 105 ? 6.326 12.708 -45.497 1.00 49.50 105 SER A O 1
ATOM 750 N N . GLY A 1 106 ? 4.219 11.934 -45.595 1.00 44.75 106 GLY A N 1
ATOM 751 C CA . GLY A 1 106 ? 4.255 11.476 -46.968 1.00 44.75 106 GLY A CA 1
ATOM 752 C C . GLY A 1 106 ? 4.234 12.694 -47.883 1.00 44.75 106 GLY A C 1
ATOM 753 O O . GLY A 1 106 ? 3.178 13.119 -48.343 1.00 44.75 106 GLY A O 1
ATOM 754 N N . SER A 1 107 ? 5.404 13.269 -48.150 1.00 49.56 107 SER A N 1
ATOM 755 C CA . SER A 1 107 ? 5.589 14.158 -49.292 1.00 49.56 107 SER A CA 1
ATOM 756 C C . SER A 1 107 ? 5.502 13.303 -50.549 1.00 49.56 107 SER A C 1
ATOM 758 O O . SER A 1 107 ? 6.476 12.697 -50.991 1.00 49.56 107 SER A O 1
ATOM 760 N N . VAL A 1 108 ? 4.285 13.215 -51.080 1.00 60.56 108 VAL A 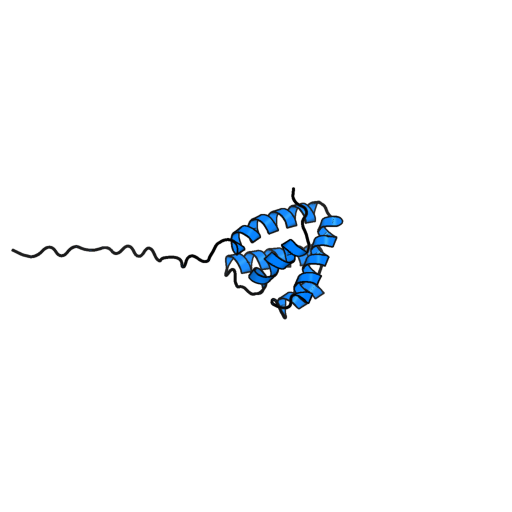N 1
ATOM 761 C CA . VAL A 1 108 ? 3.962 12.613 -52.371 1.00 60.56 108 VAL A CA 1
ATOM 762 C C . VAL A 1 108 ? 4.879 13.197 -53.446 1.00 60.56 108 VAL A C 1
ATOM 764 O O . VAL A 1 108 ? 4.893 14.402 -53.701 1.00 60.56 108 VAL A O 1
ATOM 767 N N . THR A 1 109 ? 5.634 12.314 -54.093 1.00 54.38 109 THR A N 1
ATOM 768 C CA . THR A 1 109 ? 6.391 12.563 -55.317 1.00 54.38 109 THR A CA 1
ATOM 769 C C . THR A 1 109 ? 5.476 13.157 -56.391 1.00 54.38 109 THR A C 1
ATOM 771 O O . THR A 1 109 ? 4.575 12.482 -56.886 1.00 54.38 109 THR A O 1
ATOM 774 N N . ARG A 1 110 ? 5.712 14.411 -56.791 1.00 55.12 110 ARG A N 1
ATOM 775 C CA . ARG A 1 110 ? 5.208 14.937 -58.068 1.00 55.12 110 ARG A CA 1
ATOM 776 C C . ARG A 1 110 ? 6.205 14.561 -59.172 1.00 55.12 110 ARG A C 1
ATOM 778 O O . ARG A 1 110 ? 7.361 14.970 -59.069 1.00 55.12 110 ARG A O 1
ATOM 785 N N . PRO A 1 111 ? 5.804 13.806 -60.208 1.00 63.06 111 PRO A N 1
ATOM 786 C CA . PRO A 1 111 ? 6.655 13.575 -61.367 1.00 63.06 111 PRO A CA 1
ATOM 787 C C . PRO A 1 111 ? 6.747 14.844 -62.225 1.00 63.06 111 PRO A C 1
ATOM 789 O O . PRO A 1 111 ? 5.759 15.554 -62.415 1.00 63.06 111 PRO A O 1
ATOM 792 N N . GLN A 1 112 ? 7.954 15.115 -62.723 1.00 52.22 112 GLN A N 1
ATOM 793 C CA . GLN A 1 112 ? 8.214 16.091 -63.779 1.00 52.22 112 GLN A CA 1
ATOM 794 C C . GLN A 1 112 ? 7.497 15.691 -65.075 1.00 52.22 112 GLN A C 1
ATOM 796 O O . GLN A 1 112 ? 7.529 14.521 -65.463 1.00 52.22 112 GLN A O 1
ATOM 801 N N . ALA A 1 113 ? 6.952 16.690 -65.764 1.00 61.03 113 ALA A N 1
ATOM 802 C CA . ALA A 1 113 ? 6.833 16.738 -67.216 1.00 61.03 113 ALA A CA 1
ATOM 803 C C . ALA A 1 113 ? 7.126 18.175 -67.659 1.00 61.03 113 ALA A C 1
ATOM 805 O O . ALA A 1 113 ? 6.626 19.098 -66.972 1.00 61.03 113 ALA A O 1
#

Foldseek 3Di:
DDFQALVLQLVLQLCLLVCVLPPVSVVLNVVVVVVCVVVVWCVVLNVVCNVPVNDSVSSSSRSVRLSVVVVVDVVSRVVSVVSSVVSVVSVVDDCPPPPPPPPPPPPDDDDDD

Organism: NCBI:txid587534

Sequence (113 aa):
MEPVTSAALAATVVPLATGAAGAPGTAAWAALAEFAARHDVGGPELDAVDDAPGDPARVAAFADALTALADRDPEAAAWLHRWLSDADRIVDVPHLPQTVTDPVSGSVTRPQA

pLDDT: mean 80.94, std 15.7, range [41.25, 94.5]

Secondary structure (DSSP, 8-state):
-PPP-HHHHHHHHHHHHTTTTHHHHHHHHHHHHHHHHHTT-SHHHHHHHHH-TT-HHHHHHHHHHHHHHHHH-HHHHHHHHHHHHHHHHHHHS----------------PPP-